Protein AF-A0A0D2BWN5-F1 (afdb_monomer)

Foldseek 3Di:
DDDDPLRVLVVVLVVLVVVLVVLVVVLVVLVVVLVVLVPDPDCVPVCSVVVNVVSVVVNVVSVVVNVVSVVVSVVSVVVSVVVVVCVVVPDPPDDPDDPDDDDDD

Structure (mmCIF, N/CA/C/O backbone):
data_AF-A0A0D2BWN5-F1
#
_entry.id   AF-A0A0D2BWN5-F1
#
loop_
_atom_site.group_PDB
_atom_site.id
_atom_site.type_symbol
_atom_site.label_atom_id
_atom_site.label_alt_id
_atom_site.label_comp_id
_atom_site.label_asym_id
_atom_site.label_entity_id
_atom_site.label_seq_id
_atom_site.pdbx_PDB_ins_code
_atom_site.Cartn_x
_atom_site.Cartn_y
_atom_site.Cartn_z
_atom_site.occupancy
_atom_site.B_iso_or_equiv
_atom_site.auth_seq_id
_atom_site.auth_comp_id
_atom_site.auth_asym_id
_atom_site.auth_atom_id
_atom_site.pdbx_PDB_model_num
ATOM 1 N N . MET A 1 1 ? -11.479 20.753 21.946 1.00 67.00 1 MET A N 1
ATOM 2 C CA . MET A 1 1 ? -11.949 19.490 22.562 1.00 67.00 1 MET A CA 1
ATOM 3 C C . MET A 1 1 ? -11.101 18.358 22.002 1.00 67.00 1 MET A C 1
ATOM 5 O O . MET A 1 1 ? -10.864 18.368 20.800 1.00 67.00 1 MET A O 1
ATOM 9 N N . ALA A 1 2 ? -10.575 17.457 22.834 1.00 80.25 2 ALA A N 1
ATOM 10 C CA . ALA A 1 2 ? -9.755 16.344 22.348 1.00 80.25 2 ALA A CA 1
ATOM 11 C C . ALA A 1 2 ? -10.629 15.302 21.618 1.00 80.25 2 ALA A C 1
ATOM 13 O O . ALA A 1 2 ? -11.782 15.111 22.016 1.00 80.25 2 ALA A O 1
ATOM 14 N N . PRO A 1 3 ? -10.120 14.643 20.560 1.00 84.69 3 PRO A N 1
ATOM 15 C CA . PRO A 1 3 ? -10.874 13.620 19.847 1.00 84.69 3 PRO A CA 1
ATOM 16 C C . PRO A 1 3 ? -11.167 12.428 20.762 1.00 84.69 3 PRO A C 1
ATOM 18 O O . PRO A 1 3 ? -10.343 12.023 21.581 1.00 84.69 3 PRO A O 1
ATOM 21 N N . SER A 1 4 ? -12.350 11.841 20.599 1.00 93.12 4 SER A N 1
ATOM 22 C CA . SER A 1 4 ? -12.713 10.615 21.310 1.00 93.12 4 SER A CA 1
ATOM 23 C C . SER A 1 4 ? -11.846 9.435 20.862 1.00 93.12 4 SER A C 1
ATOM 25 O O . SER A 1 4 ? -11.355 9.395 19.733 1.00 93.12 4 SER A O 1
ATOM 27 N N . GLN A 1 5 ? -11.721 8.414 21.713 1.00 92.88 5 GLN A N 1
ATOM 28 C CA . GLN A 1 5 ? -10.959 7.205 21.378 1.00 92.88 5 GLN A CA 1
ATOM 29 C C . GLN A 1 5 ? -11.459 6.527 20.088 1.00 92.88 5 GLN A C 1
ATOM 31 O O . GLN A 1 5 ? -10.651 6.032 19.307 1.00 92.88 5 GLN A O 1
ATOM 36 N N . ILE A 1 6 ? -12.773 6.547 19.826 1.00 94.06 6 ILE A N 1
ATOM 37 C CA . ILE A 1 6 ? -13.361 6.005 18.588 1.00 94.06 6 ILE A CA 1
ATOM 38 C C . ILE A 1 6 ? -12.931 6.835 17.373 1.00 94.06 6 ILE A C 1
ATOM 40 O O . ILE A 1 6 ? -12.527 6.266 16.364 1.00 94.06 6 ILE A O 1
ATOM 44 N N . GLN A 1 7 ? -12.956 8.169 17.466 1.00 95.06 7 GLN A N 1
ATOM 45 C CA . GLN A 1 7 ? -12.490 9.037 16.375 1.00 95.06 7 GLN A CA 1
ATOM 46 C C . GLN A 1 7 ? -11.006 8.810 16.065 1.00 95.06 7 GLN A C 1
ATOM 48 O O . GLN A 1 7 ? -10.620 8.787 14.896 1.00 95.06 7 GLN A O 1
ATOM 53 N N . VAL A 1 8 ? -10.182 8.591 17.095 1.00 95.81 8 VAL A N 1
ATOM 54 C CA . VAL A 1 8 ? -8.764 8.244 16.927 1.00 95.81 8 VAL A CA 1
ATOM 55 C C . VAL A 1 8 ? -8.611 6.893 16.222 1.00 95.81 8 VAL A C 1
ATOM 57 O O . VAL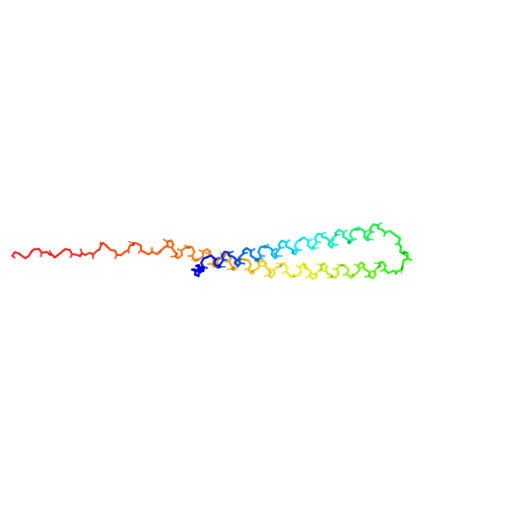 A 1 8 ? -7.842 6.794 15.267 1.00 95.81 8 VAL A O 1
ATOM 60 N N . ALA A 1 9 ? -9.367 5.872 16.633 1.00 95.50 9 ALA A N 1
ATOM 61 C CA . ALA A 1 9 ? -9.333 4.550 16.008 1.00 95.50 9 ALA A CA 1
ATOM 62 C C . ALA A 1 9 ? -9.771 4.586 14.531 1.00 95.50 9 ALA A C 1
ATOM 64 O O . ALA A 1 9 ? -9.081 4.024 13.682 1.00 95.50 9 ALA A O 1
ATOM 65 N N . ILE A 1 10 ? -10.847 5.314 14.206 1.00 97.12 10 ILE A N 1
ATOM 66 C CA . ILE A 1 10 ? -11.309 5.521 12.821 1.00 97.12 10 ILE A CA 1
ATOM 67 C C . ILE A 1 10 ? -10.224 6.212 11.992 1.00 97.12 10 ILE A C 1
ATOM 69 O O . ILE A 1 10 ? -9.873 5.738 10.914 1.00 97.12 10 ILE A O 1
ATOM 73 N N . SER A 1 11 ? -9.648 7.298 12.515 1.00 97.25 11 SER A N 1
ATOM 74 C CA . SER A 1 11 ? -8.594 8.049 11.820 1.00 97.25 11 SER A CA 1
ATOM 75 C C . SER A 1 11 ? -7.358 7.185 11.563 1.00 97.25 11 SER A C 1
ATOM 77 O O . SER A 1 11 ? -6.745 7.275 10.502 1.00 97.25 11 SER A O 1
ATOM 79 N N . SER A 1 12 ? -6.994 6.327 12.520 1.00 96.50 12 SER A N 1
ATOM 80 C CA . SER A 1 12 ? -5.889 5.379 12.369 1.00 96.50 12 SER A CA 1
ATOM 81 C C . SER A 1 12 ? -6.171 4.346 11.279 1.00 96.50 12 SER A C 1
ATOM 83 O O . SER A 1 12 ? -5.305 4.102 10.444 1.00 96.50 12 SER A O 1
ATOM 85 N N . LEU A 1 13 ? -7.372 3.760 11.262 1.00 97.56 13 LEU A N 1
ATOM 86 C CA . LEU A 1 13 ? -7.769 2.789 10.241 1.00 97.56 13 LEU A CA 1
ATOM 87 C C . LEU A 1 13 ? -7.787 3.425 8.844 1.00 97.56 13 LEU A C 1
ATOM 89 O O . LEU A 1 13 ? -7.259 2.850 7.899 1.00 97.56 13 LEU A O 1
ATOM 93 N N . GLN A 1 14 ? -8.314 4.645 8.722 1.00 98.19 14 GLN A N 1
ATOM 94 C CA . GLN A 1 14 ? -8.355 5.365 7.450 1.00 98.19 14 GLN A CA 1
ATOM 95 C C . GLN A 1 14 ? -6.953 5.657 6.898 1.00 98.19 14 GLN A C 1
ATOM 97 O O . GLN A 1 14 ? -6.733 5.552 5.694 1.00 98.19 14 GLN A O 1
ATOM 102 N N . ARG A 1 15 ? -5.983 5.979 7.764 1.00 98.38 15 ARG A N 1
ATOM 103 C CA . ARG A 1 15 ? -4.581 6.148 7.349 1.00 98.38 15 ARG A CA 1
ATOM 104 C C . ARG A 1 15 ? -3.991 4.854 6.796 1.00 98.38 15 ARG A C 1
ATOM 106 O O . ARG A 1 15 ? -3.366 4.907 5.746 1.00 98.38 15 ARG A O 1
ATOM 113 N N . LEU A 1 16 ? -4.236 3.719 7.452 1.00 98.06 16 LEU A N 1
ATOM 114 C CA . LEU A 1 16 ? -3.756 2.415 6.983 1.00 98.06 16 LEU A CA 1
ATOM 115 C C . LEU A 1 16 ? -4.366 2.031 5.626 1.00 98.06 16 LEU A C 1
ATOM 117 O O . LEU A 1 16 ? -3.654 1.558 4.750 1.00 98.06 16 LEU A O 1
ATOM 121 N N . LEU A 1 17 ? -5.661 2.289 5.422 1.00 98.06 17 LEU A N 1
ATOM 122 C CA . LEU A 1 17 ? -6.326 2.047 4.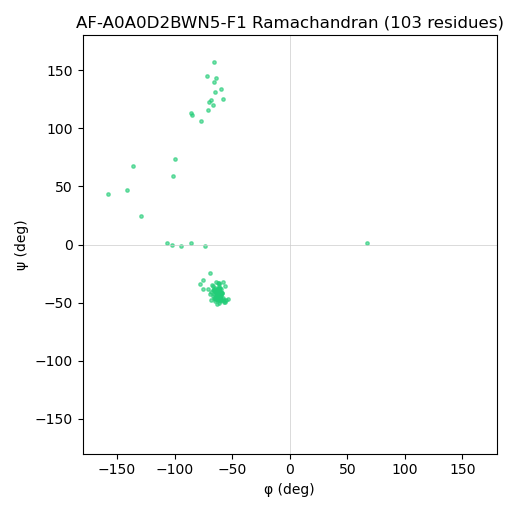134 1.00 98.06 17 LEU A CA 1
ATOM 123 C C . LEU A 1 17 ? -5.766 2.943 3.018 1.00 98.06 17 LEU A C 1
ATOM 125 O O . LEU A 1 17 ? -5.567 2.494 1.891 1.00 98.06 17 LEU A O 1
ATOM 129 N N . ASN A 1 18 ? -5.484 4.211 3.324 1.00 98.00 18 ASN A N 1
ATOM 130 C CA . ASN A 1 18 ? -4.858 5.124 2.367 1.00 98.00 18 ASN A CA 1
ATOM 131 C C . ASN A 1 18 ? -3.426 4.692 2.020 1.00 98.00 18 ASN A C 1
ATOM 133 O O . ASN A 1 18 ? -3.008 4.812 0.867 1.00 98.00 18 ASN A O 1
ATOM 137 N N . GLU A 1 19 ? -2.685 4.195 3.009 1.00 97.88 19 GLU A N 1
ATOM 138 C CA . GLU A 1 19 ?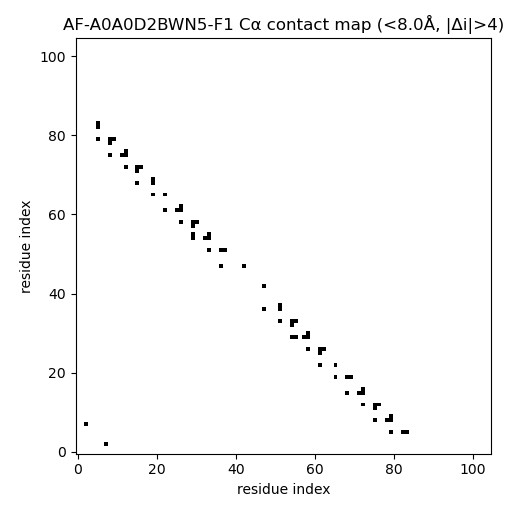 -1.351 3.625 2.828 1.00 97.88 19 GLU A CA 1
ATOM 139 C C . GLU A 1 19 ? -1.415 2.387 1.914 1.00 97.88 19 GLU A C 1
ATOM 141 O O . GLU A 1 19 ? -0.687 2.326 0.927 1.00 97.88 19 GLU A O 1
ATOM 146 N N . GLU A 1 20 ? -2.359 1.465 2.142 1.00 97.50 20 GLU A N 1
ATOM 147 C CA . GLU A 1 20 ? -2.542 0.265 1.308 1.00 97.50 20 GLU A CA 1
ATOM 148 C C . GLU A 1 20 ? -2.872 0.633 -0.140 1.00 97.50 20 GLU A C 1
ATOM 150 O O . GLU A 1 20 ? -2.262 0.124 -1.079 1.00 97.50 20 GLU A O 1
ATOM 155 N N . ASN A 1 21 ? -3.778 1.591 -0.330 1.00 97.56 21 ASN A N 1
ATOM 156 C CA . ASN A 1 21 ? -4.113 2.099 -1.655 1.00 97.56 21 ASN A CA 1
ATOM 157 C C . ASN A 1 21 ? -2.909 2.750 -2.360 1.00 97.56 21 ASN A C 1
ATOM 159 O O . ASN A 1 21 ? -2.799 2.691 -3.583 1.00 97.56 21 ASN A O 1
ATOM 163 N N . SER A 1 22 ? -2.003 3.379 -1.608 1.00 97.88 22 SER A N 1
ATOM 164 C CA . SER A 1 22 ? -0.791 3.982 -2.173 1.00 97.88 22 SER A CA 1
ATOM 165 C C . SER A 1 22 ? 0.174 2.910 -2.680 1.00 97.88 22 SER A C 1
ATOM 167 O O . SER A 1 22 ? 0.660 3.033 -3.803 1.00 97.88 22 SER A O 1
ATOM 169 N N . TYR A 1 23 ? 0.359 1.820 -1.927 1.00 97.38 23 TYR A N 1
ATOM 170 C CA . TYR A 1 23 ? 1.170 0.684 -2.375 1.00 97.38 23 TYR A CA 1
ATOM 171 C C . TYR A 1 23 ? 0.574 -0.024 -3.597 1.00 97.38 23 TYR A C 1
ATOM 173 O O . TYR A 1 23 ? 1.318 -0.391 -4.501 1.00 97.38 23 TYR A O 1
ATOM 181 N N . TYR A 1 24 ? -0.754 -0.158 -3.694 1.00 97.31 24 TYR A N 1
ATOM 182 C CA . TYR A 1 24 ? -1.378 -0.717 -4.902 1.00 97.31 24 TYR A CA 1
ATOM 183 C C . TYR A 1 24 ? -1.151 0.141 -6.146 1.00 97.31 24 TYR A C 1
ATOM 185 O O . TYR A 1 24 ? -0.855 -0.389 -7.216 1.00 97.31 24 TYR A O 1
ATOM 193 N N . LYS A 1 25 ? -1.242 1.468 -6.011 1.00 97.75 25 LYS A N 1
ATOM 194 C CA . LYS A 1 25 ? -0.933 2.388 -7.114 1.00 97.75 25 LYS A CA 1
ATOM 195 C C . LYS A 1 25 ? 0.533 2.316 -7.523 1.00 97.75 25 LYS A C 1
ATOM 197 O O . LYS A 1 25 ? 0.837 2.392 -8.709 1.00 97.75 25 LYS A O 1
ATOM 202 N N . GLU A 1 26 ? 1.440 2.195 -6.559 1.00 96.69 26 GLU A N 1
ATOM 203 C CA . GLU A 1 26 ? 2.865 2.030 -6.839 1.00 96.69 26 GLU A CA 1
ATOM 204 C C . GLU A 1 26 ? 3.138 0.719 -7.587 1.00 96.69 26 GLU A C 1
ATOM 206 O O . GLU A 1 26 ? 3.811 0.741 -8.619 1.00 96.69 26 GLU A O 1
ATOM 211 N N . GLN A 1 27 ? 2.538 -0.385 -7.129 1.00 97.06 27 GLN A N 1
ATOM 212 C CA . GLN A 1 27 ? 2.620 -1.690 -7.782 1.00 97.06 27 GLN A CA 1
ATOM 213 C C . GLN A 1 27 ? 2.152 -1.611 -9.244 1.00 97.06 27 GLN A C 1
ATOM 215 O O . GLN A 1 27 ? 2.867 -2.041 -10.147 1.00 97.06 27 GLN A O 1
ATOM 220 N N . GLU A 1 28 ? 0.988 -1.004 -9.499 1.00 97.56 28 GLU A N 1
ATOM 221 C CA . GLU A 1 28 ? 0.445 -0.829 -10.854 1.00 97.56 28 GLU A CA 1
ATOM 222 C C . GLU A 1 28 ? 1.391 -0.008 -11.751 1.00 97.56 28 GLU A C 1
ATOM 224 O O . GLU A 1 28 ? 1.621 -0.339 -12.918 1.00 97.56 28 GLU A O 1
ATOM 229 N N . GLN A 1 29 ? 1.986 1.059 -11.211 1.00 97.19 29 GLN A N 1
ATOM 230 C CA . GLN A 1 29 ? 2.939 1.886 -11.952 1.00 97.19 29 GLN A CA 1
ATOM 231 C C . GLN A 1 29 ? 4.224 1.126 -12.296 1.00 97.19 29 GLN A C 1
ATOM 233 O O . GLN A 1 29 ? 4.710 1.247 -13.423 1.00 97.19 29 GLN A O 1
ATOM 238 N N . GLN A 1 30 ? 4.769 0.353 -11.354 1.00 96.94 30 GLN A N 1
ATOM 239 C CA . GLN A 1 30 ? 5.942 -0.498 -11.571 1.00 96.94 30 GLN A CA 1
ATOM 240 C C . GLN A 1 30 ? 5.643 -1.579 -12.619 1.00 96.94 30 GLN A C 1
ATOM 242 O O . GLN A 1 30 ? 6.397 -1.725 -13.579 1.00 96.94 30 GLN A O 1
ATOM 247 N N . GLU A 1 31 ? 4.506 -2.272 -12.516 1.00 97.06 31 GLU A N 1
ATOM 248 C CA . GLU A 1 31 ? 4.066 -3.270 -13.501 1.00 97.06 31 GLU A CA 1
ATOM 249 C C . GLU A 1 31 ? 3.912 -2.656 -14.903 1.00 97.06 31 GLU A C 1
ATOM 251 O O . GLU A 1 31 ? 4.373 -3.229 -15.892 1.00 97.06 31 GLU A O 1
ATOM 256 N N . SER A 1 32 ? 3.347 -1.448 -15.000 1.00 96.44 32 SER A N 1
ATOM 257 C CA . SER A 1 32 ? 3.236 -0.708 -16.262 1.00 96.44 32 SER A CA 1
ATOM 258 C C . SER A 1 32 ? 4.603 -0.335 -16.850 1.00 96.44 32 SER A C 1
ATOM 260 O O . SER A 1 32 ? 4.812 -0.467 -18.060 1.00 96.44 32 SER A O 1
ATOM 262 N N . ARG A 1 33 ? 5.561 0.103 -16.019 1.00 93.62 33 ARG A N 1
ATOM 263 C CA . ARG A 1 33 ? 6.940 0.393 -16.454 1.00 93.62 33 ARG A CA 1
ATOM 264 C C . ARG A 1 33 ? 7.652 -0.864 -16.944 1.00 93.62 33 ARG A C 1
ATOM 266 O O . ARG A 1 33 ? 8.212 -0.842 -18.038 1.00 93.62 33 ARG A O 1
ATOM 273 N N . ILE A 1 34 ? 7.566 -1.960 -16.193 1.00 94.56 34 ILE A N 1
ATOM 274 C CA . ILE A 1 34 ? 8.126 -3.265 -16.567 1.00 94.56 34 ILE A CA 1
ATOM 275 C C . ILE A 1 34 ? 7.543 -3.721 -17.906 1.00 94.56 34 ILE A C 1
ATOM 277 O O . ILE A 1 34 ? 8.298 -4.019 -18.826 1.00 94.56 34 ILE A O 1
ATOM 281 N N . AL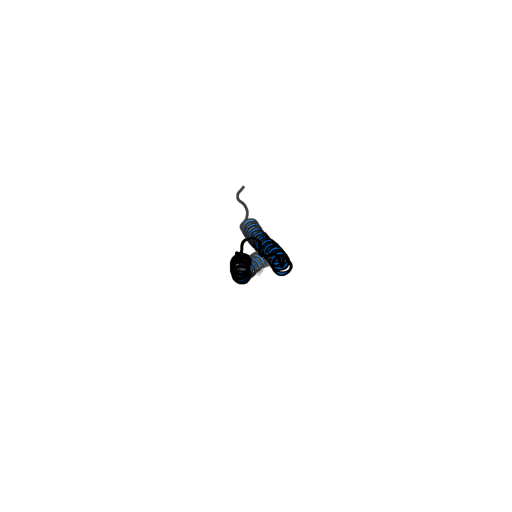A A 1 35 ? 6.219 -3.676 -18.075 1.00 94.19 35 ALA A N 1
ATOM 282 C CA . ALA A 1 35 ? 5.568 -4.079 -19.319 1.00 94.19 35 ALA A CA 1
ATOM 283 C C . ALA A 1 35 ? 5.997 -3.225 -20.528 1.00 94.19 35 ALA A C 1
ATOM 285 O O . ALA A 1 35 ? 6.072 -3.729 -21.650 1.00 94.19 35 ALA A O 1
ATOM 286 N N . LYS A 1 36 ? 6.277 -1.929 -20.328 1.00 91.75 36 LYS A N 1
ATOM 287 C CA . LYS A 1 36 ? 6.830 -1.058 -21.378 1.00 91.75 36 LYS A CA 1
ATOM 288 C C . LYS A 1 36 ? 8.265 -1.448 -21.729 1.00 91.75 36 LYS A C 1
ATOM 290 O O . LYS A 1 36 ? 8.551 -1.627 -22.908 1.00 91.75 36 LYS A O 1
ATOM 295 N N . LEU A 1 37 ? 9.126 -1.638 -20.728 1.00 89.69 37 LEU A N 1
ATOM 296 C CA . LEU A 1 37 ? 10.517 -2.066 -20.920 1.00 89.69 37 LEU A CA 1
ATOM 297 C C . LEU A 1 37 ? 10.603 -3.439 -21.597 1.00 89.69 37 LEU A C 1
ATOM 299 O O . LEU A 1 37 ? 11.455 -3.658 -22.451 1.00 89.69 37 LEU A O 1
ATOM 303 N N . GLU A 1 38 ? 9.694 -4.359 -21.271 1.00 89.38 38 GLU A N 1
ATOM 304 C CA . GLU A 1 38 ? 9.622 -5.682 -21.898 1.00 89.38 38 GLU A CA 1
ATOM 305 C C . GLU A 1 38 ? 9.240 -5.616 -23.380 1.00 89.38 38 GLU A C 1
ATOM 307 O O . GLU A 1 38 ? 9.759 -6.397 -24.180 1.00 89.38 38 GLU A O 1
ATOM 312 N N . LYS A 1 39 ? 8.362 -4.677 -23.756 1.00 88.69 39 LYS A N 1
ATOM 313 C CA . LYS A 1 39 ? 7.932 -4.465 -25.146 1.00 88.69 39 LYS A CA 1
ATOM 314 C C . LYS A 1 39 ? 8.959 -3.709 -25.977 1.00 88.69 39 LYS A C 1
ATOM 316 O O . LYS A 1 39 ? 9.063 -3.976 -27.174 1.00 88.69 39 LYS A O 1
ATOM 321 N N . ASP A 1 40 ? 9.691 -2.784 -25.367 1.00 81.94 40 ASP A N 1
ATOM 322 C CA . ASP A 1 40 ? 10.772 -2.087 -26.048 1.00 81.94 40 ASP A CA 1
ATOM 323 C C . ASP A 1 40 ? 11.936 -3.060 -26.273 1.00 81.94 40 ASP A C 1
ATOM 325 O O . ASP A 1 40 ? 12.500 -3.614 -25.328 1.00 81.94 40 ASP A O 1
ATOM 329 N N . LYS A 1 41 ? 12.249 -3.338 -27.541 1.00 72.81 41 LYS A N 1
ATOM 330 C CA . LYS A 1 41 ? 13.348 -4.232 -27.946 1.00 72.81 41 LYS A CA 1
ATOM 331 C C . LYS A 1 41 ? 14.637 -3.466 -28.231 1.00 72.81 41 LYS A C 1
ATOM 333 O O . LYS A 1 41 ? 15.639 -4.078 -28.595 1.00 72.81 41 LYS A O 1
ATOM 338 N N . THR A 1 42 ? 14.600 -2.146 -28.103 1.00 72.38 42 THR A N 1
ATOM 339 C CA . THR A 1 42 ? 15.736 -1.279 -28.377 1.00 72.38 42 THR A CA 1
ATOM 340 C C . THR A 1 42 ? 16.593 -1.217 -27.121 1.00 72.38 42 THR A C 1
ATOM 342 O O . THR A 1 42 ? 16.176 -0.672 -26.106 1.00 72.38 42 THR A O 1
ATOM 345 N N . ASP A 1 43 ? 17.789 -1.795 -27.170 1.00 71.88 43 ASP A N 1
ATOM 346 C CA . ASP A 1 43 ? 18.772 -1.689 -26.087 1.00 71.88 43 ASP A CA 1
ATOM 347 C C . ASP A 1 43 ? 19.830 -0.649 -26.464 1.00 71.88 43 ASP A C 1
ATOM 349 O O . ASP A 1 43 ? 21.006 -0.960 -26.634 1.00 71.88 43 ASP A O 1
ATOM 353 N N . ALA A 1 44 ? 19.375 0.588 -26.698 1.00 65.06 44 ALA A N 1
ATOM 354 C CA . ALA A 1 44 ? 20.226 1.674 -27.191 1.00 65.06 44 ALA A CA 1
ATOM 355 C C . ALA A 1 44 ? 21.415 1.956 -26.254 1.00 65.06 44 ALA A C 1
ATOM 357 O O . ALA A 1 44 ? 22.502 2.277 -26.726 1.00 65.06 44 ALA A O 1
ATOM 358 N N . ASP A 1 45 ? 21.211 1.761 -24.948 1.00 69.38 45 ASP A N 1
ATOM 359 C CA . ASP A 1 45 ? 22.191 2.056 -23.902 1.00 69.38 45 ASP A CA 1
ATOM 360 C C . ASP A 1 45 ? 22.833 0.794 -23.286 1.00 69.38 45 ASP A C 1
ATOM 362 O O . ASP A 1 45 ? 23.615 0.908 -22.343 1.00 69.38 45 ASP A O 1
ATOM 366 N N . GLY A 1 46 ? 22.486 -0.416 -23.754 1.00 77.44 46 GLY A N 1
ATOM 367 C CA . GLY A 1 46 ? 22.993 -1.696 -23.220 1.00 77.44 46 GLY A CA 1
ATOM 368 C C . GLY A 1 46 ? 22.552 -2.040 -21.786 1.00 77.44 46 GLY A C 1
ATOM 369 O O . GLY A 1 46 ? 22.973 -3.050 -21.221 1.00 77.44 46 GLY A O 1
ATOM 370 N N . ASN A 1 47 ? 21.735 -1.186 -21.164 1.00 83.50 47 ASN A N 1
ATOM 371 C CA . ASN A 1 47 ? 21.374 -1.250 -19.747 1.00 83.50 47 ASN A CA 1
ATOM 372 C C . ASN A 1 47 ? 19.978 -1.831 -19.500 1.00 83.50 47 ASN A C 1
ATOM 374 O O . ASN A 1 47 ? 19.562 -1.955 -18.347 1.00 83.50 47 ASN A O 1
ATOM 378 N N . ARG A 1 48 ? 19.244 -2.212 -20.550 1.00 85.50 48 ARG A N 1
ATOM 379 C CA . ARG A 1 48 ? 17.841 -2.630 -20.442 1.00 85.50 48 ARG A CA 1
ATOM 380 C C . ARG A 1 48 ? 17.625 -3.770 -19.449 1.00 85.50 48 ARG A C 1
ATOM 382 O O . ARG A 1 48 ? 16.722 -3.701 -18.619 1.00 85.50 48 ARG A O 1
ATOM 389 N N . GLU A 1 49 ? 18.442 -4.817 -19.528 1.00 87.06 49 GLU A N 1
ATOM 390 C CA . GLU A 1 49 ? 18.338 -5.983 -18.640 1.00 87.06 49 GLU A CA 1
ATOM 391 C C . GLU A 1 49 ? 18.599 -5.600 -17.177 1.00 87.06 49 GLU A C 1
ATOM 393 O O . GLU A 1 49 ? 17.909 -6.072 -16.273 1.00 87.06 49 GLU A O 1
ATOM 398 N N . PHE A 1 50 ? 19.561 -4.705 -16.936 1.00 90.25 50 PHE A N 1
ATOM 399 C CA . PHE A 1 50 ? 19.844 -4.201 -15.597 1.00 90.25 50 PHE A CA 1
ATOM 400 C C . PHE A 1 50 ? 18.660 -3.396 -15.050 1.00 90.25 50 PHE A C 1
ATOM 402 O O . PHE A 1 50 ? 18.189 -3.678 -13.948 1.00 90.25 50 PHE A O 1
ATOM 409 N N . THR A 1 51 ? 18.117 -2.462 -15.835 1.00 90.88 51 THR A N 1
ATOM 410 C CA . THR A 1 51 ? 16.942 -1.666 -15.453 1.00 90.88 51 THR A CA 1
ATOM 411 C C . THR A 1 51 ? 15.724 -2.547 -15.184 1.00 90.88 51 THR A C 1
ATOM 413 O O . THR A 1 51 ? 15.037 -2.360 -14.182 1.00 90.88 51 THR A O 1
ATOM 416 N N . LEU A 1 52 ? 15.480 -3.555 -16.025 1.00 92.94 52 LEU A N 1
ATOM 417 C CA . LEU A 1 52 ? 14.363 -4.481 -15.849 1.00 92.94 52 LEU A CA 1
ATOM 418 C C . LEU A 1 52 ? 14.482 -5.281 -14.544 1.00 92.94 52 LEU A C 1
ATOM 420 O O . LEU A 1 52 ? 13.488 -5.470 -13.843 1.00 92.94 52 LEU A O 1
ATOM 424 N N . ARG A 1 53 ? 15.693 -5.731 -14.192 1.00 93.94 53 ARG A N 1
ATOM 425 C CA . ARG A 1 53 ? 15.947 -6.411 -12.912 1.00 93.94 53 ARG A CA 1
ATOM 426 C C . ARG A 1 53 ? 15.698 -5.496 -11.719 1.00 93.94 53 ARG A C 1
ATOM 428 O O . ARG A 1 53 ? 15.087 -5.946 -10.756 1.00 93.94 53 ARG A O 1
ATOM 435 N N . GLN A 1 54 ? 16.133 -4.239 -11.794 1.00 95.38 54 GLN A N 1
ATOM 436 C CA . GLN A 1 54 ? 15.909 -3.256 -10.730 1.00 95.38 54 GLN A CA 1
ATOM 437 C C . GLN A 1 54 ? 14.414 -2.983 -10.518 1.00 95.38 54 GLN A C 1
ATOM 439 O O . GLN A 1 54 ? 13.935 -3.072 -9.391 1.00 95.38 54 GLN A O 1
ATOM 444 N N . GLU A 1 55 ? 13.651 -2.742 -11.588 1.00 95.00 55 GLU A N 1
ATOM 445 C CA . GLU A 1 55 ? 12.201 -2.510 -11.477 1.00 95.00 55 GLU A CA 1
ATOM 446 C C . GLU A 1 55 ? 11.465 -3.741 -10.927 1.00 95.00 55 GLU A C 1
ATOM 448 O O . GLU A 1 55 ? 10.577 -3.609 -10.087 1.00 95.00 55 GLU A O 1
ATOM 453 N N . ARG A 1 56 ? 11.852 -4.957 -11.341 1.00 96.38 56 ARG A N 1
ATOM 454 C CA . ARG A 1 56 ? 11.278 -6.200 -10.792 1.00 96.38 56 ARG A CA 1
ATOM 455 C C . ARG A 1 56 ? 11.599 -6.379 -9.310 1.00 96.38 56 ARG A C 1
ATOM 457 O O . ARG A 1 56 ? 10.728 -6.796 -8.555 1.00 96.38 56 ARG A O 1
ATOM 464 N N . GLN A 1 57 ? 12.821 -6.060 -8.892 1.00 97.25 57 GLN A N 1
ATOM 465 C CA . GLN A 1 57 ? 13.206 -6.117 -7.485 1.00 97.25 57 GLN A CA 1
ATOM 466 C C . GLN A 1 57 ? 12.384 -5.126 -6.650 1.00 97.25 57 GLN A C 1
ATOM 468 O O . GLN A 1 57 ? 11.833 -5.518 -5.622 1.00 97.25 57 GLN A O 1
ATOM 473 N N . ALA A 1 58 ? 12.232 -3.887 -7.126 1.00 95.38 58 ALA A N 1
ATOM 474 C CA . ALA A 1 58 ? 11.393 -2.881 -6.477 1.00 95.38 58 ALA A CA 1
ATOM 475 C C . ALA A 1 58 ? 9.929 -3.343 -6.365 1.00 95.38 58 ALA A C 1
ATOM 477 O O . ALA A 1 58 ? 9.322 -3.217 -5.304 1.00 95.38 58 ALA A O 1
ATOM 478 N N . LEU A 1 59 ? 9.386 -3.967 -7.418 1.00 97.50 59 LEU A N 1
ATOM 479 C CA . LEU A 1 59 ? 8.037 -4.539 -7.406 1.00 97.50 59 LEU A CA 1
ATOM 480 C C . LEU A 1 59 ? 7.859 -5.620 -6.336 1.00 97.50 59 LEU A C 1
ATOM 482 O O . LEU A 1 59 ? 6.851 -5.641 -5.627 1.00 97.50 59 LEU A O 1
ATOM 486 N N . GLU A 1 60 ? 8.827 -6.522 -6.202 1.00 97.56 60 GLU A N 1
ATOM 487 C CA . GLU A 1 60 ? 8.781 -7.567 -5.180 1.00 97.56 60 GLU A CA 1
ATOM 488 C C . GLU A 1 60 ? 8.899 -6.995 -3.761 1.00 97.56 60 GLU A C 1
ATOM 490 O O . GLU A 1 60 ? 8.260 -7.497 -2.835 1.00 97.56 60 GLU A O 1
ATOM 495 N N . GLU A 1 61 ? 9.670 -5.925 -3.572 1.00 96.81 61 GLU A N 1
ATOM 496 C CA . GLU A 1 61 ? 9.743 -5.209 -2.297 1.00 96.81 61 GLU A CA 1
ATOM 497 C C . GLU A 1 61 ? 8.407 -4.550 -1.942 1.00 96.81 61 GLU A C 1
ATOM 499 O O . GLU A 1 61 ? 7.901 -4.771 -0.839 1.00 96.81 61 GLU A O 1
ATOM 504 N N . THR A 1 62 ? 7.769 -3.851 -2.886 1.00 95.88 62 THR A N 1
ATOM 505 C CA . THR A 1 62 ? 6.429 -3.273 -2.699 1.00 95.88 62 THR A CA 1
ATOM 506 C C . THR A 1 62 ? 5.403 -4.356 -2.342 1.00 95.88 62 THR A C 1
ATOM 508 O O . THR A 1 62 ? 4.662 -4.219 -1.363 1.00 95.88 62 THR A O 1
ATOM 511 N N . LYS A 1 63 ? 5.397 -5.489 -3.058 1.00 95.69 63 LYS A N 1
ATOM 512 C CA . LYS A 1 63 ? 4.479 -6.611 -2.789 1.00 95.69 63 LYS A CA 1
ATOM 513 C C . LYS A 1 63 ? 4.667 -7.228 -1.406 1.00 95.69 63 LYS A C 1
ATOM 515 O O . LYS A 1 63 ? 3.686 -7.667 -0.809 1.00 95.69 63 LYS A O 1
ATOM 520 N N . LYS A 1 64 ? 5.891 -7.254 -0.871 1.00 96.69 64 LYS A N 1
ATOM 521 C CA . LYS A 1 64 ? 6.176 -7.793 0.473 1.00 96.69 64 LYS A CA 1
ATOM 522 C C . LYS A 1 64 ? 5.603 -6.937 1.601 1.00 96.69 64 LYS A C 1
ATOM 524 O O . LYS A 1 64 ? 5.338 -7.473 2.676 1.00 96.69 64 LYS A O 1
ATOM 529 N N . VAL A 1 65 ? 5.384 -5.641 1.379 1.00 95.75 65 VAL A N 1
ATOM 530 C CA . VAL A 1 65 ? 4.820 -4.744 2.402 1.00 95.75 65 VAL A CA 1
ATOM 531 C C . VAL A 1 65 ? 3.314 -4.965 2.573 1.00 95.75 65 VAL A C 1
ATOM 533 O O . VAL A 1 65 ? 2.813 -4.973 3.701 1.00 95.75 65 VAL A O 1
ATOM 536 N N . ILE A 1 66 ? 2.595 -5.213 1.473 1.00 93.94 66 ILE A N 1
ATOM 537 C CA . ILE A 1 66 ? 1.125 -5.303 1.438 1.00 93.94 66 ILE A CA 1
ATOM 538 C C . ILE A 1 66 ? 0.547 -6.310 2.463 1.00 93.94 66 ILE A C 1
ATOM 540 O O . ILE A 1 66 ? -0.379 -5.930 3.185 1.00 93.94 66 ILE A O 1
ATOM 544 N N . PRO A 1 67 ? 1.063 -7.552 2.614 1.00 96.75 67 PRO A N 1
ATOM 545 C CA . PRO A 1 67 ? 0.551 -8.506 3.602 1.00 96.75 67 PRO A CA 1
ATOM 546 C C . PRO A 1 67 ? 0.601 -7.978 5.038 1.00 96.75 67 PRO A C 1
ATOM 548 O O . PRO A 1 67 ? -0.405 -8.007 5.745 1.00 96.75 67 PRO A O 1
ATOM 551 N N . THR A 1 68 ? 1.741 -7.418 5.448 1.00 95.81 68 THR A N 1
ATOM 552 C CA . THR A 1 68 ? 1.907 -6.878 6.808 1.00 95.81 68 THR A CA 1
ATOM 553 C C . THR A 1 68 ? 0.981 -5.690 7.068 1.00 95.81 68 THR A C 1
ATOM 555 O O . THR A 1 68 ? 0.476 -5.501 8.177 1.00 95.81 68 THR A O 1
ATOM 558 N N . LEU A 1 69 ? 0.692 -4.893 6.036 1.00 96.38 69 LEU A N 1
ATOM 559 C CA . LEU A 1 69 ? -0.235 -3.778 6.146 1.00 96.38 69 LEU A CA 1
ATOM 560 C C . LEU A 1 69 ? -1.685 -4.257 6.299 1.00 96.38 69 LEU A C 1
ATOM 562 O O . LEU A 1 69 ? -2.423 -3.714 7.122 1.00 96.38 69 LEU A O 1
ATOM 566 N N . ARG A 1 70 ? -2.071 -5.324 5.592 1.00 97.12 70 ARG A N 1
ATOM 567 C CA . ARG A 1 70 ? -3.385 -5.970 5.737 1.00 97.12 70 ARG A CA 1
ATOM 568 C C . ARG A 1 70 ? -3.611 -6.564 7.120 1.00 97.12 70 ARG A C 1
ATOM 570 O O . ARG A 1 70 ? -4.712 -6.436 7.660 1.00 97.12 70 ARG A O 1
ATOM 577 N N . GLU A 1 71 ? -2.588 -7.164 7.720 1.00 98.12 71 GLU A N 1
ATOM 578 C CA . GLU A 1 71 ? -2.652 -7.629 9.111 1.00 98.12 71 GLU A CA 1
ATOM 579 C C . GLU A 1 71 ? -2.940 -6.458 10.061 1.00 98.12 71 GLU A C 1
ATOM 581 O O . GLU A 1 71 ? -3.883 -6.510 10.852 1.00 98.12 71 GLU A O 1
ATOM 586 N N . ARG A 1 72 ? -2.210 -5.343 9.911 1.00 97.81 72 ARG A N 1
ATOM 587 C CA . ARG A 1 72 ? -2.422 -4.123 10.711 1.00 97.81 72 ARG A CA 1
ATOM 588 C C . ARG A 1 72 ? -3.822 -3.534 10.521 1.00 97.81 72 ARG A C 1
ATOM 590 O O . ARG A 1 72 ? -4.438 -3.118 11.503 1.00 97.81 72 ARG A O 1
ATOM 597 N N . ILE A 1 73 ? -4.334 -3.506 9.288 1.00 98.12 73 ILE A N 1
ATOM 598 C CA . ILE A 1 73 ? -5.705 -3.070 8.971 1.00 98.12 73 ILE A CA 1
ATOM 599 C C . ILE A 1 73 ? -6.721 -3.968 9.677 1.00 98.12 73 ILE A C 1
ATOM 601 O O . ILE A 1 73 ? -7.640 -3.461 10.319 1.00 98.12 73 ILE A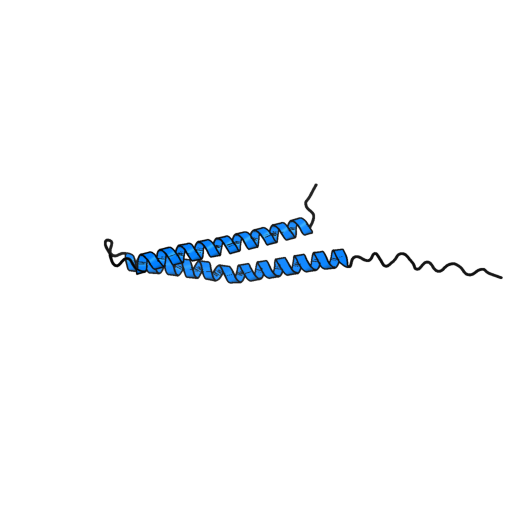 O 1
ATOM 605 N N . THR A 1 74 ? -6.532 -5.285 9.607 1.00 98.06 74 THR A N 1
ATOM 606 C CA . THR A 1 74 ? -7.427 -6.270 10.228 1.00 98.06 74 THR A CA 1
ATOM 607 C C . THR A 1 74 ? -7.473 -6.084 11.741 1.00 98.06 74 THR A C 1
ATOM 609 O O . THR A 1 74 ? -8.553 -5.882 12.295 1.00 98.06 74 THR A O 1
ATOM 612 N N . SER A 1 75 ? -6.317 -6.014 12.407 1.00 97.50 75 SER A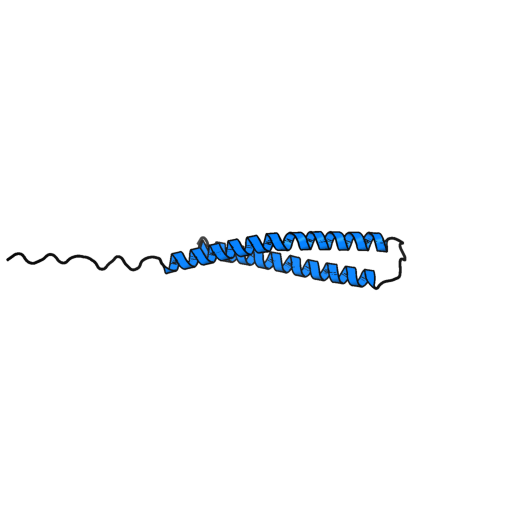 N 1
ATOM 613 C CA . SER A 1 75 ? -6.257 -5.771 13.852 1.00 97.50 75 SER A CA 1
ATOM 614 C C . SER A 1 75 ? -6.865 -4.420 14.252 1.00 97.50 75 SER A C 1
ATOM 616 O O . SER A 1 75 ? -7.540 -4.314 15.279 1.00 97.50 75 SER A O 1
ATOM 618 N N . ALA A 1 76 ? -6.657 -3.364 13.455 1.00 97.19 76 ALA A N 1
ATOM 619 C CA . ALA A 1 76 ? -7.264 -2.057 13.705 1.00 97.19 76 ALA A CA 1
ATOM 620 C C . ALA A 1 76 ? -8.797 -2.095 13.558 1.00 97.19 76 ALA A C 1
ATOM 622 O O . ALA A 1 76 ? -9.501 -1.482 14.367 1.00 97.19 76 ALA A O 1
ATOM 623 N N . ARG A 1 77 ? -9.310 -2.844 12.572 1.00 97.75 77 ARG 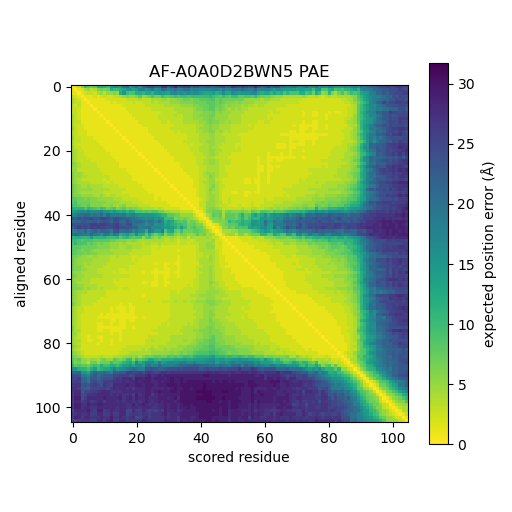A N 1
ATOM 624 C CA . ARG A 1 77 ? -10.745 -3.065 12.348 1.00 97.75 77 ARG A CA 1
ATOM 625 C C . ARG A 1 77 ? -11.379 -3.808 13.521 1.00 97.75 77 ARG A C 1
ATOM 627 O O . ARG A 1 77 ? -12.338 -3.307 14.098 1.00 97.75 77 ARG A O 1
ATOM 634 N N . GLU A 1 78 ? -10.798 -4.931 13.935 1.00 97.06 78 GLU A N 1
ATOM 635 C CA . GLU A 1 78 ? -11.276 -5.730 15.074 1.00 97.06 78 GLU A CA 1
ATOM 636 C C . GLU A 1 78 ? -11.279 -4.921 16.375 1.00 97.06 78 GLU A C 1
ATOM 638 O O . GLU A 1 78 ? -12.221 -4.977 17.169 1.00 97.06 78 GLU A O 1
ATOM 643 N N . LYS A 1 79 ? -10.243 -4.106 16.601 1.00 95.19 79 LYS A N 1
ATOM 644 C CA . LYS A 1 79 ? -10.195 -3.206 17.757 1.00 95.19 79 LYS A CA 1
ATOM 645 C C . LYS A 1 79 ? -11.330 -2.181 17.721 1.00 95.19 79 LYS A C 1
ATOM 647 O O . LYS A 1 79 ? -11.958 -1.947 18.755 1.00 95.19 79 LYS A O 1
ATOM 652 N N . LEU A 1 80 ? -11.601 -1.580 16.561 1.00 95.75 80 LEU A N 1
ATOM 653 C CA . LEU A 1 80 ? -12.700 -0.629 16.392 1.00 95.75 80 LEU A CA 1
ATOM 654 C C . LEU A 1 80 ? -14.062 -1.303 16.620 1.00 95.75 80 LEU A C 1
ATOM 656 O O . LEU A 1 80 ? -14.878 -0.770 17.369 1.00 95.75 80 LEU A O 1
ATOM 660 N N . GLU A 1 81 ? -14.283 -2.487 16.049 1.00 95.44 81 GLU A N 1
ATOM 661 C CA . GLU A 1 81 ? -15.496 -3.293 16.249 1.00 95.44 81 GLU A CA 1
ATOM 662 C C . GLU A 1 81 ? -15.720 -3.596 17.737 1.00 95.44 81 GLU A C 1
ATOM 664 O O . GLU A 1 81 ? -16.790 -3.310 18.277 1.00 95.44 81 GLU A O 1
ATOM 669 N N . ASN A 1 82 ? -14.684 -4.050 18.445 1.00 94.31 82 ASN A N 1
ATOM 670 C CA . ASN A 1 82 ? -14.744 -4.310 19.884 1.00 94.31 82 ASN A CA 1
ATOM 671 C C . ASN A 1 82 ? -15.094 -3.059 20.709 1.00 94.31 82 ASN A C 1
ATOM 673 O O . ASN A 1 82 ? -15.838 -3.143 21.690 1.00 94.31 82 ASN A O 1
ATOM 677 N N . MET A 1 83 ? -14.577 -1.884 20.332 1.00 92.81 83 MET A N 1
ATOM 678 C CA . MET A 1 83 ? -14.915 -0.617 20.993 1.00 92.81 83 MET A CA 1
ATOM 679 C C . MET A 1 83 ? -16.381 -0.228 20.770 1.00 92.81 83 MET A C 1
ATOM 681 O O . MET A 1 83 ? -17.032 0.255 21.700 1.00 92.81 83 MET A O 1
ATOM 685 N N . LEU A 1 84 ? -16.906 -0.449 19.563 1.00 92.25 84 LEU A N 1
ATOM 686 C CA . LEU A 1 84 ? -18.309 -0.188 19.238 1.00 92.25 84 LEU A CA 1
ATOM 687 C C . LEU A 1 84 ? -19.237 -1.124 20.018 1.00 92.25 84 LEU A C 1
ATOM 689 O O . LEU A 1 84 ? -20.173 -0.644 20.654 1.00 92.25 84 LEU A O 1
ATOM 693 N N . VAL A 1 85 ? -18.920 -2.420 20.058 1.00 91.31 85 VAL A N 1
ATOM 694 C CA . VAL A 1 85 ? -19.668 -3.432 20.819 1.00 91.31 85 VAL A CA 1
ATOM 695 C C . VAL A 1 85 ? -19.683 -3.115 22.318 1.00 91.31 85 VAL A C 1
ATOM 697 O O . VAL A 1 85 ? -20.735 -3.131 22.949 1.00 91.31 85 VAL A O 1
ATOM 700 N N . ARG A 1 86 ? -18.544 -2.746 22.920 1.00 85.06 86 ARG A N 1
ATOM 701 C CA . ARG A 1 86 ? -18.509 -2.352 24.344 1.00 85.06 86 ARG A CA 1
ATOM 702 C C . ARG A 1 86 ? -19.362 -1.122 24.638 1.00 85.06 86 ARG A C 1
ATOM 704 O O . ARG A 1 86 ? -19.972 -1.044 25.701 1.00 85.06 86 ARG A O 1
ATOM 711 N N . LYS A 1 87 ? -19.405 -0.155 23.717 1.00 80.75 87 LYS A N 1
ATOM 712 C CA . LYS A 1 87 ? -20.228 1.048 23.879 1.00 80.75 87 LYS A CA 1
ATOM 713 C C . LYS A 1 87 ? -21.721 0.713 23.817 1.00 80.75 87 LYS A C 1
ATOM 715 O O . LYS A 1 87 ? -22.485 1.255 24.613 1.00 80.75 87 LYS A O 1
ATOM 720 N N . THR A 1 88 ? -22.130 -0.182 22.916 1.00 73.06 88 THR A N 1
ATOM 721 C CA . THR A 1 88 ? -23.534 -0.598 22.768 1.00 73.06 88 THR A CA 1
ATOM 722 C C . THR A 1 88 ? -24.000 -1.540 23.880 1.00 73.06 88 THR A C 1
ATOM 724 O O . THR A 1 88 ? -25.159 -1.467 24.268 1.00 73.06 88 THR A O 1
ATOM 727 N N . ILE A 1 89 ? -23.105 -2.361 24.442 1.00 62.84 89 ILE A N 1
ATOM 728 C CA . ILE A 1 89 ? -23.383 -3.276 25.570 1.00 62.84 89 ILE A CA 1
ATOM 729 C C . ILE A 1 89 ? -23.231 -2.576 26.941 1.00 62.84 89 ILE A C 1
ATOM 731 O O . ILE A 1 89 ? -23.438 -3.190 27.987 1.00 62.84 89 ILE A O 1
ATOM 735 N N . SER A 1 90 ? -22.912 -1.273 26.987 1.00 47.12 90 SER A N 1
ATOM 736 C CA . SER A 1 90 ? -22.899 -0.536 28.260 1.00 47.12 90 SER A CA 1
ATOM 737 C C . SER A 1 90 ? -24.286 -0.599 28.939 1.00 47.12 90 SER A C 1
ATOM 739 O O . SER A 1 90 ? -25.301 -0.310 28.300 1.00 47.12 90 SER A O 1
ATOM 741 N N . PRO A 1 91 ? -24.378 -1.047 30.209 1.00 49.50 91 PRO A N 1
ATOM 742 C CA . PRO A 1 91 ? -25.640 -1.488 30.781 1.00 49.50 91 PRO A CA 1
ATOM 743 C C . PRO A 1 91 ? -26.510 -0.289 31.159 1.00 49.50 91 PRO A C 1
ATOM 745 O O . PRO A 1 91 ? -26.312 0.348 32.190 1.00 49.50 91 PRO A O 1
ATOM 748 N N . VAL A 1 92 ? -27.559 -0.053 30.372 1.00 51.38 92 VAL A N 1
ATOM 749 C CA . VAL A 1 92 ? -28.784 0.601 30.868 1.00 51.38 92 VAL A CA 1
ATOM 750 C C . VAL A 1 92 ? -29.602 -0.367 31.751 1.00 51.38 92 VAL A C 1
ATOM 752 O O . VAL A 1 92 ? -30.582 0.027 32.373 1.00 51.38 92 VAL A O 1
ATOM 755 N N . SER A 1 93 ? -29.161 -1.616 31.929 1.00 55.62 93 SER A N 1
ATOM 756 C CA . SER A 1 93 ? -29.776 -2.579 32.851 1.00 55.62 93 SER A CA 1
ATOM 757 C C . SER A 1 93 ? -29.027 -2.684 34.179 1.00 55.62 93 SER A C 1
ATOM 759 O O . SER A 1 93 ? -28.357 -3.679 34.424 1.00 55.62 93 SER A O 1
ATOM 761 N N . ASN A 1 94 ? -29.147 -1.679 35.054 1.00 51.12 94 ASN A N 1
ATOM 762 C CA . ASN A 1 94 ? -29.108 -1.936 36.505 1.00 51.12 94 ASN A CA 1
ATOM 763 C C . ASN A 1 94 ? -29.775 -0.833 37.353 1.00 51.12 94 ASN A C 1
ATOM 765 O O . ASN A 1 94 ? -29.221 -0.388 38.357 1.00 51.12 94 ASN A O 1
ATOM 769 N N . ARG A 1 95 ? -30.949 -0.331 36.945 1.00 55.91 95 ARG A N 1
ATOM 770 C CA . ARG A 1 95 ? -31.665 0.706 37.717 1.00 55.91 95 ARG A CA 1
ATOM 771 C C . ARG A 1 95 ? -33.132 0.414 38.022 1.00 55.91 95 ARG A C 1
ATOM 773 O O . ARG A 1 95 ? -33.877 1.352 38.266 1.00 55.91 95 ARG A O 1
ATOM 780 N N . LEU A 1 96 ? -33.549 -0.854 38.056 1.00 52.56 96 LEU A N 1
ATOM 781 C CA . LEU A 1 96 ? -34.929 -1.223 38.414 1.00 52.56 96 LEU A CA 1
ATOM 782 C C . LEU A 1 96 ? -35.024 -2.501 39.266 1.00 52.56 96 LEU A C 1
ATOM 784 O O . LEU A 1 96 ? -35.854 -3.364 39.008 1.00 52.56 96 LEU A O 1
ATOM 788 N N . PHE A 1 97 ? -34.203 -2.622 40.310 1.00 55.31 97 PHE A N 1
ATOM 789 C CA . PHE A 1 97 ? -34.505 -3.564 41.394 1.00 55.31 97 PHE A CA 1
ATOM 790 C C . PHE A 1 97 ? -34.261 -2.908 42.755 1.00 55.31 97 PHE A C 1
ATOM 792 O O . PHE A 1 97 ? -33.330 -3.237 43.481 1.00 55.31 97 PHE A O 1
ATOM 799 N N . PHE A 1 98 ? -35.095 -1.918 43.077 1.00 55.88 98 PHE A N 1
ATOM 800 C CA . PHE A 1 98 ? -35.339 -1.549 44.469 1.00 55.88 98 PHE A CA 1
ATOM 801 C C . PHE A 1 98 ? -36.458 -2.463 44.980 1.00 55.88 98 PHE A C 1
ATOM 803 O O . PHE A 1 98 ? -37.577 -2.351 44.474 1.00 55.88 98 PHE A O 1
ATOM 810 N N . PRO A 1 99 ? -36.210 -3.375 45.937 1.00 56.66 99 PRO A N 1
ATOM 811 C CA . PRO A 1 99 ? -37.305 -4.050 46.611 1.00 56.66 99 PRO A CA 1
ATOM 812 C C . PRO A 1 99 ? -38.064 -3.000 47.431 1.00 56.66 99 PRO A C 1
ATOM 814 O O . PRO A 1 99 ? -37.484 -2.323 48.281 1.00 56.66 99 PRO A O 1
ATOM 817 N N . LEU A 1 100 ? -39.354 -2.825 47.141 1.00 61.53 100 LEU A N 1
ATOM 818 C CA . LEU A 1 100 ? -40.248 -2.042 47.992 1.00 61.53 100 LEU A CA 1
ATOM 819 C C . LEU A 1 100 ? -40.278 -2.690 49.390 1.00 61.53 100 LEU A C 1
ATOM 821 O O . LEU A 1 100 ? -40.406 -3.915 49.470 1.00 61.53 100 LEU A O 1
ATOM 825 N N . PRO A 1 101 ? -40.162 -1.921 50.487 1.00 65.56 101 PRO A N 1
ATOM 826 C CA . PRO A 1 101 ? -40.305 -2.483 51.823 1.00 65.56 101 PRO A CA 1
ATOM 827 C C . PRO A 1 101 ? -41.742 -2.985 52.015 1.00 65.56 101 PRO A C 1
ATOM 829 O O . PRO A 1 101 ? -42.703 -2.277 51.710 1.00 65.56 101 PRO A O 1
ATOM 832 N N . LEU A 1 102 ? -41.881 -4.221 52.502 1.00 64.69 102 LEU A N 1
ATOM 833 C CA . LEU A 1 102 ? -43.178 -4.808 52.839 1.00 64.69 102 LEU A CA 1
ATOM 834 C C . LEU A 1 102 ? -43.810 -4.046 54.019 1.00 64.69 102 LEU A C 1
ATOM 836 O O . LEU A 1 102 ? -43.094 -3.704 54.963 1.00 64.69 102 LEU A O 1
ATOM 840 N N . PRO A 1 103 ? -45.132 -3.798 54.001 1.00 64.69 103 PRO A N 1
ATOM 841 C CA . PRO A 1 103 ? -45.819 -3.184 55.128 1.00 64.69 103 PRO A CA 1
ATOM 842 C C . PRO A 1 103 ? -45.847 -4.155 56.312 1.00 64.69 103 PRO A 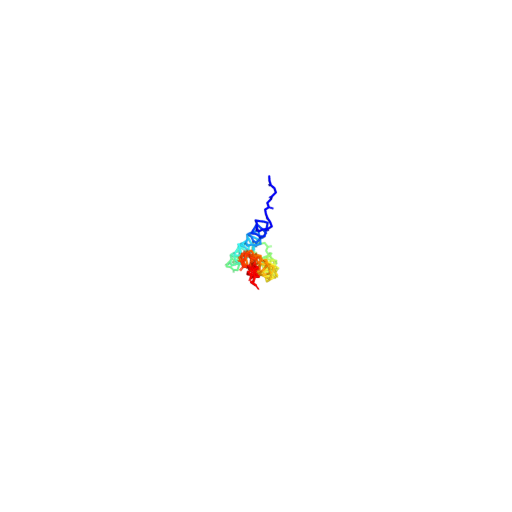C 1
ATOM 844 O O . PRO A 1 103 ? -46.319 -5.284 56.195 1.00 64.69 103 PRO A O 1
ATOM 847 N N . THR A 1 104 ? -45.344 -3.710 57.460 1.00 64.69 104 THR A N 1
ATOM 848 C CA . THR A 1 104 ? -45.529 -4.399 58.739 1.00 64.69 104 THR A CA 1
ATOM 849 C C . THR A 1 104 ? -46.988 -4.258 59.168 1.00 64.69 104 THR A C 1
ATOM 851 O O . THR A 1 104 ? -47.476 -3.132 59.289 1.00 64.69 104 THR A O 1
ATOM 854 N N . SER A 1 105 ? -47.677 -5.379 59.379 1.00 67.88 105 SER A N 1
ATOM 855 C CA . SER A 1 105 ? -48.919 -5.460 60.162 1.00 67.88 105 SER A CA 1
ATOM 856 C C . SER A 1 105 ? -48.640 -6.199 61.459 1.00 67.88 105 SER A C 1
ATOM 858 O O . SER A 1 105 ? -47.837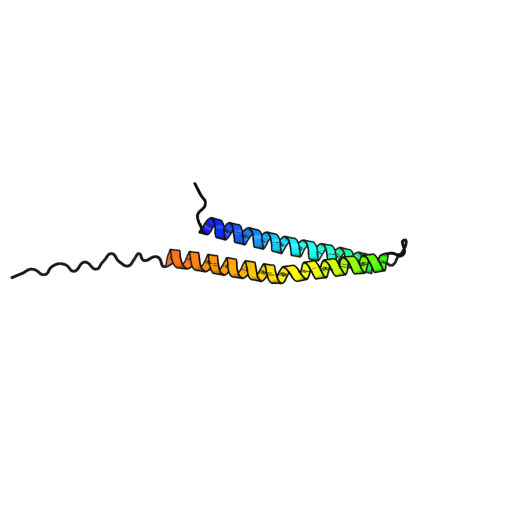 -7.158 61.401 1.00 67.88 105 SER A O 1
#

Sequence (105 aa):
MAPSQIQVAISSLQRLLNEENSYYKEQEQQESRIAKLEKDKTDADGNREFTLRQERQALEETKKVIPTLRERITSAREKLENMLVRKTISPVSNRLFFPLPLPTS

Solvent-accessible surface area (backbone atoms only — not comparable to full-atom values): 6345 Å² total; per-residue (Å²): 132,83,81,51,72,66,58,51,47,52,54,52,43,52,51,48,53,52,50,52,54,48,54,52,54,50,46,53,51,44,53,53,50,48,56,50,58,70,68,51,83,76,56,88,81,74,46,57,70,60,54,50,51,52,52,52,51,52,43,54,54,56,59,62,49,52,61,61,51,51,53,53,42,49,55,45,48,54,52,48,51,53,52,52,50,53,62,72,65,53,72,84,80,82,82,84,82,78,81,76,82,79,85,86,129

Organism: NCBI:txid215243

Nearest PDB structures (foldseek):
  5l3c-assembly1_A  TM=8.780E-01  e=4.666E-01  Homo sapiens
  8ym7-assembly1_A  TM=7.946E-01  e=3.646E-01  Homo sapiens
  4czz-assembly1_A  TM=8.836E-01  e=7.183E-01  Homo sapiens
  8t8f-assembly1_E  TM=4.938E-01  e=2.179E+00  Saccharomyces cerevisiae W303

Secondary structure (DSSP, 8-state):
-PPPHHHHHHHHHHHHHHHHHHHHHHHHHHHHHHHHHHH----TTS-HHHHHHHHHHHHHHHHHHHHHHHHHHHHHHHHHHHHHHHHHTS-S-SS---PPPPPP-

Mean predicted aligned error: 9.96 Å

InterPro domains:
  IPR004226 Tubulin binding cofactor A [PF02970] (1-87)
  IPR004226 Tubulin binding cofactor A [PTHR21500] (3-88)
  IPR036126 Tubulin binding cofactor A superfamily [SSF46988] (5-84)

pLDDT: mean 86.78, std 14.88, range [47.12, 98.38]

Radius of gyration: 27.95 Å; Cα contacts (8 Å, |Δi|>4): 38; chains: 1; bounding box: 72×28×88 Å